Protein AF-A0AAW6ZKA9-F1 (afdb_monomer)

Sequence (122 aa):
MREEDGHDWDGEWIKLQQEMERGPREQFRTWTPAEVDDEAFDPADLPPAEPIAPASQPVLSRLFFLVTGAVAVLFILGVADVLYFSRDWWMVFGMIGLVSAAAGVYFSAPWAHRQGDDGTRV

Foldseek 3Di:
DDPPPPPPPVVVVVVVVVCCVPPDVVVDPDPDPDPPPPPPDDPLPDDQDDQPFLLLCVVLLVVL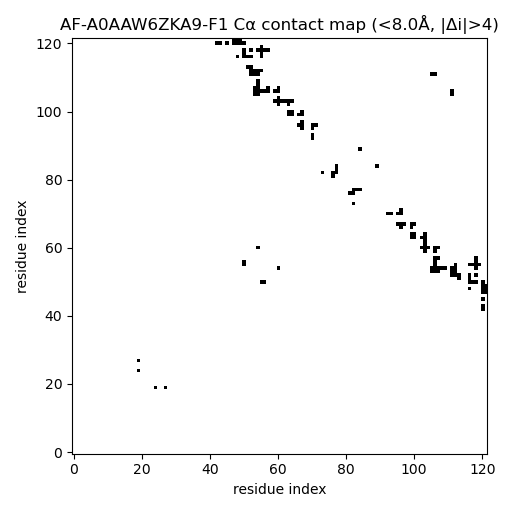VVLLVVLVVVVVCVVVVNDDDDPVVNVVSVVSNVVSVVSSCRSNPPVSDDVPRNSPRD

Solvent-accessible surface area (backbone atoms only — not comparable to full-atom values): 7352 Å² total; per-residue (Å²): 134,80,83,74,84,79,70,60,61,68,62,51,51,55,49,52,52,52,47,63,71,70,43,67,77,81,7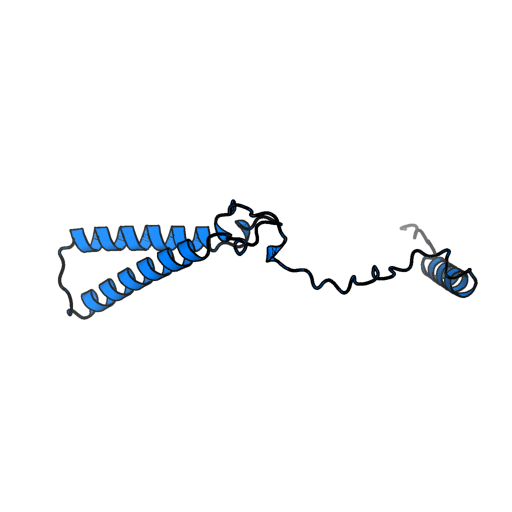9,53,87,66,87,66,76,71,82,76,65,85,70,72,85,56,80,80,77,51,79,85,48,81,66,82,30,53,37,20,37,60,69,58,21,52,49,22,47,50,52,25,50,52,41,51,51,52,51,53,36,37,75,67,70,74,45,90,75,56,71,67,56,54,50,51,46,50,52,52,25,52,54,23,46,54,48,19,50,54,21,61,29,77,85,38,55,46,99,89,50,80,46,71,58,122

Secondary structure (DSSP, 8-state):
--------HHHHHHHHHHHHHHS-TTSS---PPPP--SS---GGGSPP----SGGG-HHHHHHHHHHHHHHHHHHHHHHTTS----HHHHHHHHHHHHHHHHHHHHHT-GGG--TT--S---

Organism: NCBI:txid59561

Radius of gyration: 29.83 Å; Cα contacts (8 Å, |Δi|>4): 87; chains: 1; bounding box: 70×63×62 Å

Nearest PDB structures (foldseek):
  3oe6-assembly1_A-2  TM=6.776E-01  e=6.913E+00  Homo sapiens

Mean predicted aligned error: 17.12 Å

pLDDT: mean 74.29, std 16.0, range [37.94, 96.56]

Structure (mmCIF, N/CA/C/O backbone):
data_AF-A0AAW6ZKA9-F1
#
_entry.id   AF-A0AAW6ZKA9-F1
#
loop_
_atom_site.group_PDB
_atom_site.id
_atom_site.type_symbol
_atom_site.label_atom_id
_atom_site.label_alt_id
_atom_site.label_comp_id
_atom_site.label_asym_id
_atom_site.label_entity_id
_atom_site.label_seq_id
_atom_site.pdbx_PDB_ins_code
_atom_site.Cartn_x
_atom_site.Cartn_y
_atom_site.Cartn_z
_atom_site.occupancy
_atom_site.B_iso_or_equiv
_atom_site.auth_seq_id
_atom_site.auth_comp_id
_atom_site.auth_asym_id
_atom_site.auth_atom_id
_atom_site.pdbx_PDB_model_num
ATOM 1 N N . MET A 1 1 ? 32.892 -49.056 -22.692 1.00 37.94 1 MET A N 1
ATOM 2 C CA . MET A 1 1 ? 34.083 -48.278 -23.083 1.00 37.94 1 MET A CA 1
ATOM 3 C C . MET A 1 1 ? 33.545 -47.078 -23.830 1.00 37.94 1 MET A C 1
ATOM 5 O O . MET A 1 1 ? 32.928 -47.273 -24.865 1.00 37.94 1 MET A O 1
ATOM 9 N N . ARG A 1 2 ? 33.566 -45.903 -23.198 1.00 42.81 2 ARG A N 1
ATOM 10 C CA . ARG A 1 2 ? 33.030 -44.666 -23.772 1.00 42.81 2 ARG A CA 1
ATOM 11 C C . ARG A 1 2 ? 34.177 -44.056 -24.567 1.00 42.81 2 ARG A C 1
ATOM 13 O O . ARG A 1 2 ? 35.213 -43.794 -23.970 1.00 42.81 2 ARG A O 1
ATOM 20 N N . GLU A 1 3 ? 34.025 -43.964 -25.881 1.00 46.06 3 GLU A N 1
ATOM 21 C CA . GLU A 1 3 ? 34.961 -43.234 -26.733 1.00 46.06 3 GLU A CA 1
ATOM 22 C C . GLU A 1 3 ? 34.955 -41.779 -26.254 1.00 46.06 3 GLU A C 1
ATOM 24 O O . GLU A 1 3 ? 33.910 -41.130 -26.196 1.00 46.06 3 GLU A O 1
ATOM 29 N N . GLU A 1 4 ? 36.100 -41.335 -25.746 1.00 55.09 4 GLU A N 1
ATOM 30 C CA . GLU A 1 4 ? 36.347 -39.940 -25.424 1.00 55.09 4 GLU A CA 1
ATOM 31 C C . GLU A 1 4 ? 36.488 -39.217 -26.762 1.00 55.09 4 GLU A C 1
ATOM 33 O O . GLU A 1 4 ? 37.461 -39.433 -27.485 1.00 55.09 4 GLU A O 1
ATOM 38 N N . ASP A 1 5 ? 35.493 -38.399 -27.110 1.00 57.00 5 ASP A N 1
ATOM 39 C CA . ASP A 1 5 ? 35.608 -37.397 -28.165 1.00 57.00 5 ASP A CA 1
ATOM 40 C C . ASP A 1 5 ? 36.726 -36.429 -27.752 1.00 57.00 5 ASP A C 1
ATOM 42 O O . ASP A 1 5 ? 36.501 -35.430 -27.067 1.00 57.00 5 ASP A O 1
ATOM 46 N N . GLY A 1 6 ? 37.961 -36.795 -28.098 1.00 61.31 6 GLY A N 1
ATOM 47 C CA . GLY A 1 6 ? 39.199 -36.080 -27.804 1.00 61.31 6 GLY A CA 1
ATOM 48 C C . GLY A 1 6 ? 39.323 -34.819 -28.644 1.00 61.31 6 GLY A C 1
ATOM 49 O O . GLY A 1 6 ? 40.265 -34.672 -29.421 1.00 61.31 6 GLY A O 1
ATOM 50 N N . HIS A 1 7 ? 38.345 -33.926 -28.533 1.00 64.94 7 HIS A N 1
ATOM 51 C CA . HIS A 1 7 ? 38.466 -32.594 -29.084 1.00 64.94 7 HIS A CA 1
ATOM 52 C C . HIS A 1 7 ? 39.427 -31.815 -28.184 1.00 64.94 7 HIS A C 1
ATOM 54 O O . HIS A 1 7 ? 39.124 -31.527 -27.027 1.00 64.94 7 HIS A O 1
ATOM 60 N N . ASP A 1 8 ? 40.626 -31.560 -28.704 1.00 73.56 8 ASP A N 1
ATOM 61 C CA . ASP A 1 8 ? 41.690 -30.823 -28.023 1.00 73.56 8 ASP A CA 1
ATOM 62 C C . ASP A 1 8 ? 41.357 -29.325 -27.977 1.00 73.56 8 ASP A C 1
ATOM 64 O O . ASP A 1 8 ? 41.887 -28.506 -28.732 1.00 73.56 8 ASP A O 1
ATOM 68 N N . TRP A 1 9 ? 40.415 -28.985 -27.099 1.00 70.06 9 TRP A N 1
ATOM 69 C CA . TRP A 1 9 ? 39.980 -27.615 -26.844 1.00 70.06 9 TRP A CA 1
ATOM 70 C C . TRP A 1 9 ? 41.139 -26.717 -26.403 1.00 70.06 9 TRP A C 1
ATOM 72 O O . TRP A 1 9 ? 41.167 -25.539 -26.756 1.00 70.06 9 TRP A O 1
ATOM 82 N N . ASP A 1 10 ? 42.113 -27.270 -25.680 1.00 73.38 10 ASP A N 1
ATOM 83 C CA . ASP A 1 10 ? 43.273 -26.524 -25.191 1.00 73.38 10 ASP A CA 1
ATOM 84 C C . ASP A 1 10 ? 44.195 -26.119 -26.350 1.00 73.38 10 ASP A C 1
ATOM 86 O O . ASP A 1 10 ? 44.638 -24.968 -26.430 1.00 73.38 10 ASP A O 1
ATOM 90 N N . GLY A 1 11 ? 44.434 -27.025 -27.301 1.00 79.12 11 GLY A N 1
ATOM 91 C CA . GLY A 1 11 ? 45.198 -26.737 -28.514 1.00 79.12 11 GLY A CA 1
ATOM 92 C C . GLY A 1 11 ? 44.542 -25.682 -29.412 1.00 79.12 11 GLY A C 1
ATOM 93 O O . GLY A 1 11 ? 45.240 -24.837 -29.986 1.00 79.12 11 GLY A O 1
ATOM 94 N N . GLU A 1 12 ? 43.212 -25.687 -29.521 1.00 77.81 12 GLU A N 1
ATOM 95 C CA . GLU A 1 12 ? 42.471 -24.665 -30.273 1.00 77.81 12 GLU A CA 1
ATOM 96 C C . GLU A 1 12 ? 42.508 -23.296 -29.590 1.00 77.81 12 GLU A C 1
ATOM 98 O O . GLU A 1 12 ? 42.732 -22.284 -30.259 1.00 77.81 12 GLU A O 1
ATOM 103 N N . TRP A 1 13 ? 42.391 -23.253 -28.261 1.00 73.44 13 TRP A N 1
ATOM 104 C CA . TRP A 1 13 ? 42.512 -22.013 -27.493 1.00 73.44 13 TRP A CA 1
ATOM 105 C C . TRP A 1 13 ? 43.887 -21.361 -27.640 1.00 73.44 13 TRP A C 1
ATOM 107 O O . TRP A 1 13 ? 43.979 -20.150 -27.855 1.00 73.44 13 TRP A O 1
ATOM 117 N N . ILE A 1 14 ? 44.960 -22.154 -27.587 1.00 78.62 14 ILE A N 1
ATOM 118 C CA . ILE A 1 14 ? 46.331 -21.650 -27.752 1.00 78.62 14 ILE A CA 1
ATOM 119 C C . ILE A 1 14 ? 46.546 -21.098 -29.168 1.00 78.62 14 ILE A C 1
ATOM 121 O O . ILE A 1 14 ? 47.190 -20.058 -29.336 1.00 78.62 14 ILE A O 1
ATOM 125 N N . LYS A 1 15 ? 45.984 -21.753 -30.193 1.00 79.56 15 LYS A N 1
ATOM 126 C CA . LYS A 1 15 ? 46.032 -21.254 -31.577 1.00 79.56 15 LYS A CA 1
ATOM 127 C C . LYS A 1 15 ? 45.275 -19.942 -31.736 1.00 79.56 15 LYS A C 1
ATOM 129 O O . LYS A 1 15 ? 45.833 -19.003 -32.297 1.00 79.56 15 LYS A O 1
ATOM 134 N N . LEU A 1 16 ? 44.062 -19.852 -31.194 1.00 73.69 16 LEU A N 1
ATOM 135 C CA . LEU A 1 16 ? 43.251 -18.635 -31.239 1.00 73.69 16 LEU A CA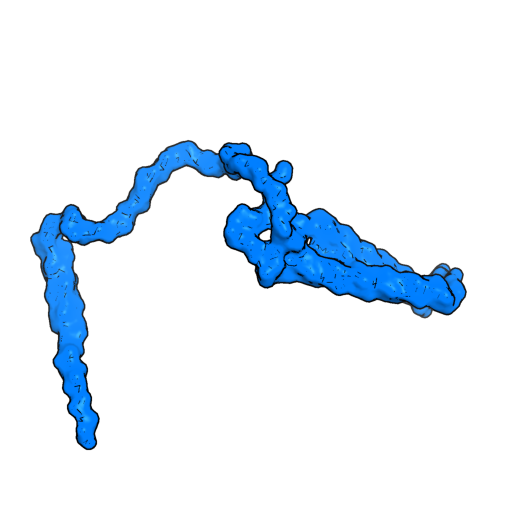 1
ATOM 136 C C . LEU A 1 16 ? 43.977 -17.459 -30.570 1.00 73.69 16 LEU A C 1
ATOM 138 O O . LEU A 1 16 ? 43.987 -16.348 -31.097 1.00 73.69 16 LEU A O 1
ATOM 142 N N . GLN A 1 17 ? 44.634 -17.701 -29.434 1.00 74.62 17 GLN A N 1
ATOM 143 C CA . GLN A 1 17 ? 45.416 -16.677 -28.747 1.00 74.62 17 GLN A CA 1
ATOM 144 C C . GLN A 1 17 ? 46.623 -16.217 -29.579 1.00 74.62 17 GLN A C 1
ATOM 146 O O . GLN A 1 17 ? 46.858 -15.015 -29.705 1.00 74.62 17 GLN A O 1
ATOM 151 N N . GLN A 1 18 ? 47.355 -17.142 -30.207 1.00 77.06 18 GLN A N 1
ATOM 152 C CA . GLN A 1 18 ? 48.454 -16.782 -31.111 1.00 77.06 18 GLN A CA 1
ATOM 153 C C . GLN A 1 18 ? 47.978 -16.015 -32.352 1.00 77.06 18 GLN A C 1
ATOM 155 O O . GLN A 1 18 ? 48.688 -15.125 -32.824 1.00 77.06 18 GLN A O 1
ATOM 160 N N . GLU A 1 19 ? 46.796 -16.331 -32.881 1.00 72.75 19 GLU A N 1
ATOM 161 C CA . GLU A 1 19 ? 46.180 -15.598 -33.992 1.00 72.75 19 GLU A CA 1
ATOM 162 C C . GLU A 1 19 ? 45.748 -14.186 -33.576 1.00 72.75 19 GLU A C 1
ATOM 164 O O . GLU A 1 19 ? 45.976 -13.239 -34.330 1.00 72.75 19 GLU A O 1
ATOM 169 N N . MET A 1 20 ? 45.233 -14.013 -32.354 1.00 63.84 20 MET A N 1
ATOM 170 C CA . MET A 1 20 ? 44.944 -12.696 -31.771 1.00 63.84 20 MET A CA 1
ATOM 171 C C . MET A 1 20 ? 46.199 -11.840 -31.568 1.00 63.84 20 MET A C 1
ATOM 173 O O . MET A 1 20 ? 46.149 -10.626 -31.759 1.00 63.84 20 MET A O 1
ATOM 177 N N . GLU A 1 21 ? 47.331 -12.450 -31.211 1.00 66.44 21 GLU A N 1
ATOM 178 C CA . GLU A 1 21 ? 48.598 -11.736 -31.000 1.00 66.44 21 GLU A CA 1
ATOM 179 C C . GLU A 1 21 ? 49.345 -11.409 -32.306 1.00 66.44 21 GLU A C 1
ATOM 181 O O . GLU A 1 21 ? 50.062 -10.407 -32.364 1.00 66.44 21 GLU A O 1
ATOM 186 N N . ARG A 1 22 ? 49.196 -12.231 -33.357 1.00 64.31 22 ARG A N 1
ATOM 187 C CA . ARG A 1 22 ? 49.862 -12.031 -34.663 1.00 64.31 22 ARG A CA 1
ATOM 188 C C . ARG A 1 22 ? 49.030 -11.274 -35.695 1.00 64.31 22 ARG A C 1
ATOM 190 O O . ARG A 1 22 ? 49.616 -10.698 -36.613 1.00 64.31 22 ARG A O 1
ATOM 197 N N . GLY A 1 23 ? 47.704 -11.317 -35.606 1.00 59.16 23 GLY A N 1
ATOM 198 C CA . GLY A 1 23 ? 46.810 -10.676 -36.568 1.00 59.16 23 GLY A CA 1
ATOM 199 C C . GLY A 1 23 ? 46.793 -9.146 -36.436 1.00 59.16 23 GLY A C 1
ATOM 200 O O . GLY A 1 23 ? 47.087 -8.608 -35.366 1.00 59.16 23 GLY A O 1
ATOM 201 N N . PRO A 1 24 ? 46.424 -8.403 -37.497 1.00 57.44 24 PRO A N 1
ATOM 202 C CA . PRO A 1 24 ? 46.075 -6.998 -37.340 1.00 57.44 24 PRO A CA 1
ATOM 203 C C . PRO A 1 24 ? 44.941 -6.909 -36.314 1.00 57.44 24 PRO A C 1
ATOM 205 O O . PRO A 1 24 ? 43.925 -7.588 -36.464 1.00 57.44 24 PRO A O 1
ATOM 208 N N . ARG A 1 25 ? 45.099 -6.062 -35.287 1.00 54.31 25 ARG A N 1
ATOM 209 C CA . ARG A 1 25 ? 44.100 -5.833 -34.219 1.00 54.31 25 ARG A CA 1
ATOM 210 C C . ARG A 1 25 ? 42.687 -5.516 -34.740 1.00 54.31 25 ARG A C 1
ATOM 212 O O . ARG A 1 25 ? 41.730 -5.621 -33.990 1.00 54.31 25 ARG A O 1
ATOM 219 N N . GLU A 1 26 ? 42.571 -5.162 -36.017 1.00 55.06 26 GLU A N 1
ATOM 220 C CA . GLU A 1 26 ? 41.339 -4.867 -36.750 1.00 55.06 26 GLU A CA 1
ATOM 221 C C . GLU A 1 26 ? 40.504 -6.107 -37.136 1.00 55.06 26 GLU A C 1
ATOM 223 O O . GLU A 1 26 ? 39.339 -5.956 -37.493 1.00 55.06 26 GLU A O 1
ATOM 228 N N . GLN A 1 27 ? 41.055 -7.330 -37.086 1.00 53.88 27 GLN A N 1
ATOM 229 C CA . GLN A 1 27 ? 40.324 -8.549 -37.487 1.00 53.88 27 GLN A CA 1
ATOM 230 C C . GLN A 1 27 ? 39.442 -9.138 -36.381 1.00 53.88 27 GLN A C 1
ATOM 232 O O . GLN A 1 27 ? 38.491 -9.866 -36.668 1.00 53.88 27 GLN A O 1
ATOM 237 N N . PHE A 1 28 ? 39.717 -8.804 -35.122 1.00 53.06 28 PHE A N 1
ATOM 238 C CA . PHE A 1 28 ? 38.872 -9.190 -34.003 1.00 53.06 28 PHE A CA 1
ATOM 239 C C . PHE A 1 28 ? 37.933 -8.035 -33.697 1.00 53.06 28 PHE A C 1
ATOM 241 O O . PHE A 1 28 ? 38.366 -6.897 -33.535 1.00 53.06 28 PHE A O 1
ATOM 248 N N . ARG A 1 29 ? 36.633 -8.326 -33.609 1.00 52.28 29 ARG A N 1
ATOM 249 C CA . ARG A 1 29 ? 35.626 -7.364 -33.158 1.00 52.28 29 ARG A CA 1
ATOM 250 C C . ARG A 1 29 ? 35.852 -7.129 -31.663 1.00 52.28 29 ARG A C 1
ATOM 252 O O . ARG A 1 29 ? 35.155 -7.700 -30.828 1.00 52.28 29 ARG A O 1
ATOM 259 N N . THR A 1 30 ? 36.876 -6.360 -31.304 1.00 59.56 30 THR A N 1
ATOM 260 C CA . THR A 1 30 ? 37.007 -5.868 -29.938 1.00 59.56 30 THR A CA 1
ATOM 261 C C . THR A 1 30 ? 35.753 -5.062 -29.667 1.00 59.56 30 THR A C 1
ATOM 263 O O . THR A 1 30 ? 35.340 -4.257 -30.503 1.00 59.56 30 THR A O 1
ATOM 266 N N . TRP A 1 31 ? 35.098 -5.321 -28.539 1.00 52.97 31 TRP A N 1
ATOM 267 C CA . TRP A 1 31 ? 34.069 -4.421 -28.049 1.00 52.97 31 TRP A CA 1
ATOM 268 C C . TRP A 1 31 ? 34.768 -3.104 -27.721 1.00 52.97 31 TRP A C 1
ATOM 270 O O . TRP A 1 31 ? 35.297 -2.915 -26.631 1.00 52.97 31 TRP A O 1
ATOM 280 N N . THR A 1 32 ? 34.882 -2.242 -28.722 1.00 59.38 32 THR A N 1
ATOM 281 C CA . THR A 1 32 ? 35.224 -0.846 -28.534 1.00 59.38 32 THR A CA 1
ATOM 282 C C . THR A 1 32 ? 33.944 -0.230 -27.991 1.00 59.38 32 THR A C 1
ATOM 284 O O . THR A 1 32 ? 32.918 -0.315 -28.679 1.00 59.38 32 THR A O 1
ATOM 287 N N . PRO A 1 33 ? 33.939 0.312 -26.761 1.00 55.31 33 PRO A N 1
ATOM 288 C CA . PRO A 1 33 ? 32.818 1.122 -26.321 1.00 55.31 33 PRO A CA 1
ATOM 289 C C . PRO A 1 33 ? 32.562 2.152 -27.419 1.00 55.31 33 PRO A C 1
ATOM 291 O O . PRO A 1 33 ? 33.521 2.724 -27.945 1.00 55.31 33 PRO A O 1
ATOM 294 N N . ALA A 1 34 ? 31.300 2.324 -27.817 1.00 59.69 34 ALA A N 1
ATOM 295 C CA . ALA A 1 34 ? 30.953 3.443 -28.680 1.00 59.69 34 ALA A CA 1
ATOM 296 C C . ALA A 1 34 ? 31.540 4.714 -28.049 1.00 59.69 34 ALA A C 1
ATOM 298 O O . ALA A 1 34 ? 31.561 4.813 -26.817 1.00 59.69 34 ALA A O 1
ATOM 299 N N . GLU A 1 35 ? 32.065 5.624 -28.874 1.00 59.81 35 GLU A N 1
ATOM 300 C CA . GLU A 1 35 ? 32.456 6.949 -28.397 1.00 59.81 35 GLU A CA 1
ATOM 301 C C . GLU A 1 35 ? 31.281 7.474 -27.574 1.00 59.81 35 GLU A C 1
ATOM 303 O O . GLU A 1 35 ? 30.148 7.515 -28.056 1.00 59.81 35 GLU A O 1
ATOM 308 N N . VAL A 1 36 ? 31.529 7.687 -26.280 1.00 57.31 36 VAL A N 1
ATOM 309 C CA . VAL A 1 36 ? 30.514 8.203 -25.374 1.00 57.31 36 VA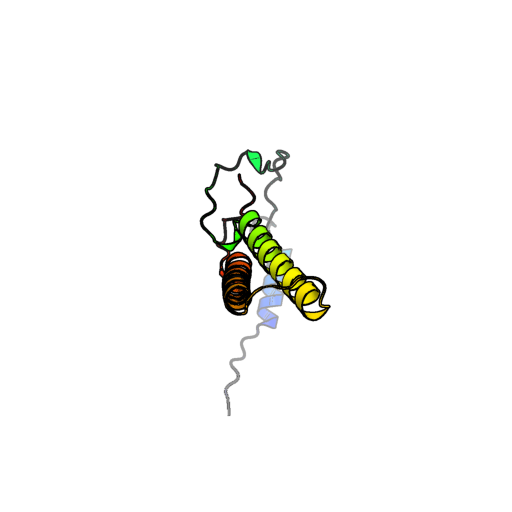L A CA 1
ATOM 310 C C . VAL A 1 36 ? 30.279 9.613 -25.872 1.00 57.31 36 VAL A C 1
ATOM 312 O O . VAL A 1 36 ? 31.143 10.466 -25.698 1.00 57.31 36 VAL A O 1
ATOM 315 N N . ASP A 1 37 ? 29.180 9.814 -26.590 1.00 58.88 37 ASP A N 1
ATOM 316 C CA . ASP A 1 37 ? 28.722 11.152 -26.910 1.00 58.88 37 ASP A CA 1
ATOM 317 C C . ASP A 1 37 ? 28.596 11.882 -25.565 1.00 58.88 37 ASP A C 1
ATOM 319 O O . ASP A 1 37 ? 27.947 11.382 -24.642 1.00 58.88 37 ASP A O 1
ATOM 323 N N . ASP A 1 38 ? 29.295 13.009 -25.410 1.00 58.81 38 ASP A N 1
ATOM 324 C CA . ASP A 1 38 ? 29.328 13.779 -24.157 1.00 58.81 38 ASP A CA 1
ATOM 325 C C . ASP A 1 38 ? 27.956 14.412 -23.837 1.00 58.81 38 ASP A C 1
ATOM 327 O O . ASP A 1 38 ? 27.783 15.051 -22.792 1.00 58.81 38 ASP A O 1
ATOM 331 N N . GLU A 1 39 ? 26.959 14.225 -24.710 1.00 62.53 39 GLU A N 1
ATOM 332 C CA . GLU A 1 39 ? 25.550 14.387 -24.374 1.00 62.53 39 GLU A CA 1
ATOM 333 C C . GLU A 1 39 ? 25.171 13.359 -23.305 1.00 62.53 39 GLU A C 1
ATOM 335 O O . GLU A 1 39 ? 24.748 12.232 -23.569 1.00 62.53 39 GLU A O 1
ATOM 340 N N . ALA A 1 40 ? 25.350 13.773 -22.049 1.00 67.25 40 ALA A N 1
ATOM 341 C CA . ALA A 1 40 ? 24.795 13.101 -20.894 1.00 67.25 40 ALA A CA 1
ATOM 342 C C . ALA A 1 40 ? 23.322 12.806 -21.182 1.00 67.25 40 ALA A C 1
ATOM 344 O O . ALA A 1 40 ? 22.519 13.730 -21.271 1.00 67.25 40 ALA A O 1
ATOM 345 N N . PHE A 1 41 ? 23.001 11.523 -21.354 1.00 65.56 41 PHE A N 1
ATOM 346 C CA . PHE A 1 41 ? 21.641 11.042 -21.553 1.00 65.56 41 PHE A CA 1
ATOM 347 C C . PHE A 1 41 ? 20.698 11.744 -20.569 1.00 65.56 41 PHE A C 1
ATOM 349 O O . PHE A 1 41 ? 20.782 11.493 -19.362 1.00 65.56 41 PHE A O 1
ATOM 356 N N . ASP A 1 42 ? 19.837 12.630 -21.076 1.00 70.31 42 ASP A N 1
ATOM 357 C CA . ASP A 1 42 ? 18.807 13.281 -20.278 1.00 70.31 42 ASP A CA 1
ATOM 358 C C . ASP A 1 42 ? 17.559 12.386 -20.296 1.00 70.31 42 ASP A C 1
ATOM 360 O O . ASP A 1 42 ? 16.940 12.189 -21.347 1.00 70.31 42 ASP A O 1
ATOM 364 N N . PRO A 1 43 ? 17.149 11.817 -19.148 1.00 63.66 43 PRO A N 1
ATOM 365 C CA . PRO A 1 43 ? 15.924 11.035 -19.065 1.00 63.66 43 PRO A CA 1
ATOM 366 C C . PRO A 1 43 ? 14.671 11.811 -19.504 1.00 63.66 43 PRO A C 1
ATOM 368 O O . PRO A 1 43 ? 13.655 11.176 -19.793 1.00 63.66 43 PRO A O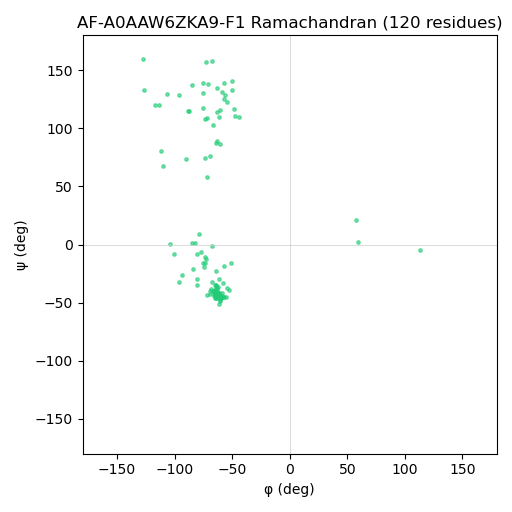 1
ATOM 371 N N . ALA A 1 44 ? 14.725 13.149 -19.545 1.00 67.81 44 ALA A N 1
ATOM 372 C CA . ALA A 1 44 ? 13.649 14.016 -20.016 1.00 67.81 44 ALA A CA 1
ATOM 373 C C . ALA A 1 44 ? 13.469 14.022 -21.546 1.00 67.81 44 ALA A C 1
ATOM 375 O O . ALA A 1 44 ? 12.384 14.365 -22.014 1.00 67.81 44 ALA A O 1
ATOM 376 N N . ASP A 1 45 ? 14.476 13.602 -22.321 1.00 71.62 45 ASP A N 1
ATOM 377 C CA . ASP A 1 45 ? 14.398 13.525 -23.791 1.00 71.62 45 ASP A CA 1
ATOM 378 C C . ASP A 1 45 ? 13.671 12.266 -24.284 1.00 71.62 45 ASP A C 1
ATOM 380 O O . ASP A 1 45 ? 13.373 12.101 -25.472 1.00 71.62 45 ASP A O 1
ATOM 384 N N . LEU A 1 46 ? 13.365 11.348 -23.367 1.00 65.56 46 LEU A N 1
ATOM 385 C CA . LEU A 1 46 ? 12.585 10.165 -23.677 1.00 65.56 46 LEU A CA 1
ATOM 386 C C . LEU A 1 46 ? 11.126 10.554 -23.942 1.00 65.56 46 LEU A C 1
ATOM 388 O O . LEU A 1 46 ? 10.550 11.347 -23.195 1.00 65.56 46 LEU A O 1
ATOM 392 N N . PRO A 1 47 ? 10.478 9.957 -24.960 1.00 65.50 47 PRO A N 1
ATOM 393 C CA . PRO A 1 47 ? 9.066 10.204 -25.195 1.00 65.50 47 PRO A CA 1
ATOM 394 C C . PRO A 1 47 ? 8.264 9.836 -23.936 1.00 65.50 47 PRO A C 1
ATOM 396 O O . PRO A 1 47 ? 8.555 8.801 -23.315 1.00 65.50 47 PRO A O 1
ATOM 399 N N . PRO A 1 48 ? 7.260 10.651 -23.558 1.00 63.12 48 PRO A N 1
ATOM 400 C CA . PRO A 1 48 ? 6.408 10.349 -22.419 1.00 63.12 48 PRO A CA 1
ATOM 401 C C . PRO A 1 48 ? 5.756 8.986 -22.648 1.00 63.12 48 PRO A C 1
ATOM 403 O O . PRO A 1 48 ? 5.149 8.736 -23.692 1.00 63.12 48 PRO A O 1
ATOM 406 N N . ALA A 1 49 ? 5.929 8.087 -21.685 1.00 62.06 49 ALA A N 1
ATOM 407 C CA . ALA A 1 49 ? 5.361 6.752 -21.717 1.00 62.06 49 ALA A CA 1
ATOM 408 C C . ALA A 1 49 ? 4.337 6.664 -20.592 1.00 62.06 49 ALA A C 1
ATOM 410 O O . ALA A 1 49 ? 4.680 6.853 -19.428 1.00 62.06 49 ALA A O 1
ATOM 411 N N . GLU A 1 50 ? 3.077 6.398 -20.932 1.00 59.47 50 GLU A N 1
ATOM 412 C CA . GLU A 1 50 ? 2.079 6.127 -19.903 1.00 59.47 50 GLU A CA 1
ATOM 413 C C . GLU A 1 50 ? 2.477 4.851 -19.145 1.00 59.47 50 GLU A C 1
ATOM 415 O O . GLU A 1 50 ? 2.845 3.869 -19.790 1.00 59.47 50 GLU A O 1
ATOM 420 N N . PRO A 1 51 ? 2.414 4.835 -17.804 1.00 58.97 51 PRO A N 1
ATOM 421 C CA . PRO A 1 51 ? 2.712 3.646 -17.012 1.00 58.97 51 PRO A CA 1
ATOM 422 C C . PRO A 1 51 ? 1.702 2.531 -17.323 1.00 58.97 51 PRO A C 1
ATOM 424 O O . PRO A 1 51 ? 0.511 2.654 -17.022 1.00 58.97 51 PRO A O 1
ATOM 427 N N . ILE A 1 52 ? 2.165 1.435 -17.929 1.00 63.41 52 ILE A N 1
ATOM 428 C CA . ILE A 1 52 ? 1.339 0.293 -18.370 1.00 63.41 52 ILE A CA 1
ATOM 429 C C . ILE A 1 52 ? 1.346 -0.815 -17.306 1.00 63.41 52 ILE A C 1
ATOM 431 O O . ILE A 1 52 ? 0.378 -1.561 -17.145 1.00 63.41 52 ILE A O 1
ATOM 435 N N . ALA A 1 53 ? 2.455 -0.953 -16.587 1.00 62.78 53 ALA A N 1
ATOM 436 C CA . ALA A 1 53 ? 2.704 -1.976 -15.590 1.00 62.78 53 ALA A CA 1
ATOM 437 C C . ALA A 1 53 ? 2.128 -1.570 -14.223 1.00 62.78 53 ALA A C 1
ATOM 439 O O . ALA A 1 53 ? 2.375 -0.457 -13.766 1.00 62.78 53 ALA A O 1
ATOM 440 N N . PRO A 1 54 ? 1.469 -2.467 -13.473 1.00 61.97 54 PRO A N 1
ATOM 441 C CA . PRO A 1 54 ? 1.030 -2.171 -12.105 1.00 61.97 54 PRO A CA 1
ATOM 442 C C . PRO A 1 54 ? 2.175 -1.652 -11.215 1.00 61.97 54 PRO A C 1
ATOM 444 O O . PRO A 1 54 ? 2.010 -0.699 -10.460 1.00 61.97 54 PRO A O 1
ATOM 447 N N . ALA A 1 55 ? 3.372 -2.222 -11.363 1.00 61.38 55 ALA A N 1
ATOM 448 C CA . ALA A 1 55 ? 4.549 -1.831 -10.591 1.00 61.38 55 ALA A CA 1
ATOM 449 C C . ALA A 1 55 ? 5.157 -0.469 -10.988 1.00 61.38 55 ALA A C 1
ATOM 451 O O . ALA A 1 55 ? 5.958 0.086 -10.238 1.00 61.38 55 ALA A O 1
ATOM 452 N N . SER A 1 56 ? 4.747 0.100 -12.127 1.00 61.81 56 SER A N 1
ATOM 453 C CA . SER A 1 56 ? 5.145 1.443 -12.578 1.00 61.81 56 SER A CA 1
ATOM 454 C C . SER A 1 56 ? 4.316 2.566 -11.930 1.00 61.81 56 SER A C 1
ATOM 456 O O . SER A 1 56 ? 4.553 3.742 -12.185 1.00 61.81 56 SER A O 1
ATOM 458 N N . GLN A 1 57 ? 3.370 2.223 -11.042 1.00 71.06 57 GLN A N 1
ATOM 459 C CA . GLN A 1 57 ? 2.534 3.172 -10.300 1.00 71.06 57 GLN A CA 1
ATOM 460 C C . GLN A 1 57 ? 2.901 3.189 -8.801 1.00 71.06 57 GLN A C 1
ATOM 462 O O . GLN A 1 57 ? 2.094 2.802 -7.946 1.00 71.06 57 GLN A O 1
ATOM 467 N N . PRO A 1 58 ? 4.106 3.669 -8.424 1.00 70.38 58 PRO A N 1
ATOM 468 C CA . PRO A 1 58 ? 4.590 3.625 -7.041 1.00 70.38 58 PRO A CA 1
ATOM 469 C C . PRO A 1 58 ? 3.739 4.466 -6.081 1.00 70.38 58 PRO A C 1
ATOM 471 O O . PRO A 1 58 ? 3.730 4.226 -4.875 1.00 70.38 58 PRO A O 1
ATOM 474 N N . VAL A 1 59 ? 3.005 5.457 -6.593 1.00 79.81 59 VAL A N 1
ATOM 475 C CA . VAL A 1 59 ? 2.070 6.260 -5.796 1.00 79.81 59 VAL A CA 1
ATOM 476 C C . VAL A 1 59 ? 0.898 5.407 -5.304 1.00 79.81 59 VAL A C 1
ATOM 478 O O . VAL A 1 59 ? 0.501 5.525 -4.145 1.00 79.81 59 VAL A O 1
ATOM 481 N N . LEU A 1 60 ? 0.377 4.511 -6.147 1.00 80.00 60 LEU A N 1
ATOM 482 C CA . LEU A 1 60 ? -0.750 3.651 -5.792 1.00 80.00 60 LEU A CA 1
ATOM 483 C C . LEU A 1 60 ? -0.340 2.572 -4.795 1.00 80.00 60 LEU A C 1
ATOM 485 O O . LEU A 1 60 ? -1.033 2.392 -3.795 1.00 80.00 60 LEU A O 1
ATOM 489 N N . SER A 1 61 ? 0.810 1.921 -4.987 1.00 8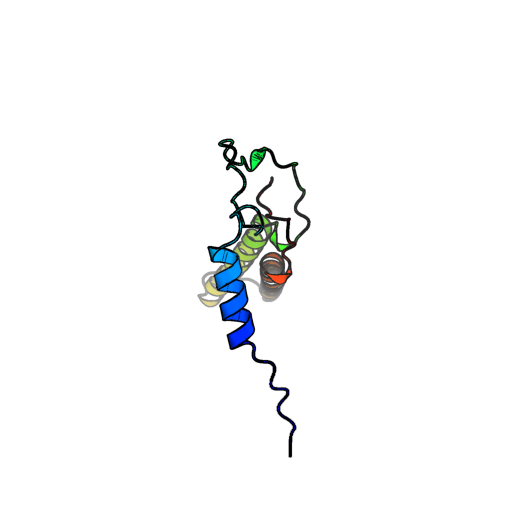1.62 61 SER A N 1
ATOM 490 C CA . SER A 1 61 ? 1.314 0.948 -4.007 1.00 81.62 61 SER A CA 1
ATOM 491 C C . SER A 1 61 ? 1.519 1.593 -2.632 1.00 81.62 61 SER A C 1
ATOM 493 O O . SER A 1 61 ? 1.036 1.067 -1.627 1.00 81.62 61 SER A O 1
ATOM 495 N N . ARG A 1 62 ? 2.129 2.786 -2.575 1.00 84.38 62 ARG A N 1
ATOM 496 C CA . ARG A 1 62 ? 2.274 3.568 -1.333 1.00 84.38 62 ARG A CA 1
ATOM 497 C C . ARG A 1 62 ? 0.928 3.880 -0.691 1.00 84.38 62 ARG A C 1
ATOM 499 O O . ARG A 1 62 ? 0.789 3.706 0.517 1.00 84.38 62 ARG A O 1
ATOM 506 N N . LEU A 1 63 ? -0.061 4.305 -1.476 1.00 88.88 63 LEU A N 1
ATOM 507 C CA . LEU A 1 63 ? -1.403 4.590 -0.972 1.00 88.88 63 LEU A CA 1
ATOM 508 C C . LEU A 1 63 ? -2.039 3.344 -0.341 1.00 88.88 63 LEU A C 1
ATOM 510 O O . LEU A 1 63 ? -2.529 3.418 0.783 1.00 88.88 63 LEU A O 1
ATOM 514 N N . PHE A 1 64 ? -1.958 2.184 -0.995 1.00 90.69 64 PHE A N 1
ATOM 515 C CA . PHE A 1 64 ? -2.477 0.928 -0.446 1.00 90.69 64 PHE A CA 1
ATOM 516 C C . PHE A 1 64 ? -1.768 0.496 0.847 1.00 90.69 64 PHE A C 1
ATOM 518 O O . PHE A 1 64 ? -2.432 0.058 1.792 1.00 90.69 64 PHE A O 1
ATOM 525 N N . PHE A 1 65 ? -0.447 0.675 0.946 1.00 89.06 65 PHE A N 1
ATOM 526 C CA . PHE A 1 65 ? 0.283 0.420 2.194 1.00 89.06 65 PHE A CA 1
ATOM 527 C C . PHE A 1 65 ? -0.119 1.384 3.314 1.00 89.06 65 PHE A C 1
ATOM 529 O O . PHE A 1 65 ? -0.307 0.944 4.447 1.00 89.06 65 PHE A O 1
ATOM 536 N N . LEU A 1 66 ? -0.308 2.671 3.012 1.00 93.81 66 LEU A N 1
ATOM 537 C CA . LEU A 1 66 ? -0.765 3.661 3.991 1.00 93.81 66 LEU A CA 1
ATOM 538 C C . LEU A 1 66 ? -2.169 3.342 4.509 1.00 93.81 66 LEU A C 1
ATOM 540 O O . LEU A 1 66 ? -2.392 3.383 5.716 1.00 93.81 66 LEU A O 1
ATOM 544 N N . VAL A 1 67 ? -3.097 2.973 3.623 1.00 93.81 67 VAL A N 1
ATOM 545 C CA . VAL A 1 67 ? -4.458 2.565 4.008 1.00 93.81 67 VAL A CA 1
ATOM 546 C C . VAL A 1 67 ? -4.411 1.317 4.890 1.00 93.81 67 VAL A C 1
ATOM 548 O O . VAL A 1 67 ? -5.039 1.286 5.947 1.00 93.81 67 VAL A O 1
ATOM 551 N N . THR A 1 68 ? -3.615 0.316 4.511 1.00 94.69 68 THR A N 1
ATOM 552 C CA . THR A 1 68 ? -3.429 -0.908 5.308 1.00 94.69 68 THR A CA 1
ATOM 553 C C . THR A 1 68 ? -2.855 -0.588 6.691 1.00 94.69 68 THR A C 1
ATOM 555 O O . THR A 1 68 ? -3.359 -1.078 7.701 1.00 94.69 68 THR A O 1
ATOM 558 N N . GLY A 1 69 ? -1.841 0.280 6.758 1.00 93.19 69 GLY A N 1
ATOM 559 C CA . GLY A 1 69 ? -1.247 0.739 8.013 1.00 93.19 69 GLY A CA 1
ATOM 560 C C . GLY A 1 69 ? -2.236 1.509 8.888 1.00 93.19 69 GLY A C 1
ATOM 561 O O . GLY A 1 69 ? -2.321 1.250 10.086 1.00 93.19 69 GLY A O 1
ATOM 562 N N . ALA A 1 70 ? -3.040 2.397 8.303 1.00 95.50 70 ALA A N 1
ATOM 563 C CA . ALA A 1 70 ? -4.077 3.132 9.023 1.00 95.50 70 ALA A CA 1
ATOM 564 C C . ALA A 1 70 ? -5.127 2.188 9.627 1.00 95.50 70 ALA A C 1
ATOM 566 O O . ALA A 1 70 ? -5.481 2.330 10.797 1.00 95.50 70 ALA A O 1
ATOM 567 N N . VAL A 1 71 ? -5.573 1.178 8.873 1.00 95.94 71 VAL A N 1
ATOM 568 C CA . VAL A 1 71 ? -6.482 0.140 9.385 1.00 95.94 71 VAL A CA 1
ATOM 569 C C . VAL A 1 71 ? -5.830 -0.647 10.525 1.00 95.94 71 VAL A C 1
ATOM 571 O O . VAL A 1 71 ? -6.473 -0.877 11.547 1.00 95.94 71 VAL A O 1
ATOM 574 N N . ALA A 1 72 ? -4.552 -1.014 10.405 1.00 95.31 72 ALA A N 1
ATOM 575 C CA . ALA A 1 72 ? -3.836 -1.705 11.477 1.00 95.31 72 ALA A CA 1
ATOM 576 C C . ALA A 1 72 ? -3.759 -0.858 12.761 1.00 95.31 72 ALA A C 1
ATOM 578 O O . ALA A 1 72 ? -4.013 -1.371 13.850 1.00 95.31 72 ALA A O 1
ATOM 579 N N . VAL A 1 73 ? -3.485 0.446 12.642 1.00 96.25 73 VAL A N 1
ATOM 580 C CA . VAL A 1 73 ? -3.497 1.380 13.781 1.00 96.25 73 VAL A CA 1
ATOM 581 C C . VAL A 1 73 ? -4.883 1.454 14.417 1.00 96.25 73 VAL A C 1
ATOM 583 O O . VAL A 1 73 ? -4.984 1.390 15.640 1.00 96.25 73 VAL A O 1
ATOM 586 N N . LEU A 1 74 ? -5.952 1.525 13.617 1.00 95.25 74 LEU A N 1
ATOM 587 C CA . LEU A 1 74 ? -7.321 1.495 14.140 1.00 95.25 74 LEU A CA 1
ATOM 588 C C . LEU A 1 74 ? -7.574 0.229 14.965 1.00 95.25 74 LEU A C 1
ATOM 590 O O . LEU A 1 74 ? -8.089 0.333 16.074 1.00 95.25 74 LEU A O 1
ATOM 594 N N . PHE A 1 75 ? -7.159 -0.945 14.478 1.00 93.31 75 PHE A N 1
ATOM 595 C CA . PHE A 1 75 ? -7.285 -2.198 15.230 1.00 93.31 75 PHE A CA 1
ATOM 596 C C . PHE A 1 75 ? -6.494 -2.184 16.542 1.00 93.31 75 PHE A C 1
ATOM 598 O O . PHE A 1 75 ? -7.024 -2.617 17.562 1.00 93.31 75 PHE A O 1
ATOM 605 N N . ILE A 1 76 ? -5.269 -1.650 16.554 1.00 95.44 76 ILE A N 1
ATOM 606 C CA . ILE A 1 76 ? -4.468 -1.521 17.784 1.00 95.44 76 ILE A CA 1
ATOM 607 C C . ILE A 1 76 ? -5.178 -0.618 18.798 1.00 95.44 76 ILE A C 1
ATOM 609 O O . ILE A 1 76 ? -5.284 -0.978 19.968 1.00 95.44 76 ILE A O 1
ATOM 613 N N . LEU A 1 77 ? -5.701 0.527 18.355 1.00 95.69 77 LEU A N 1
ATOM 61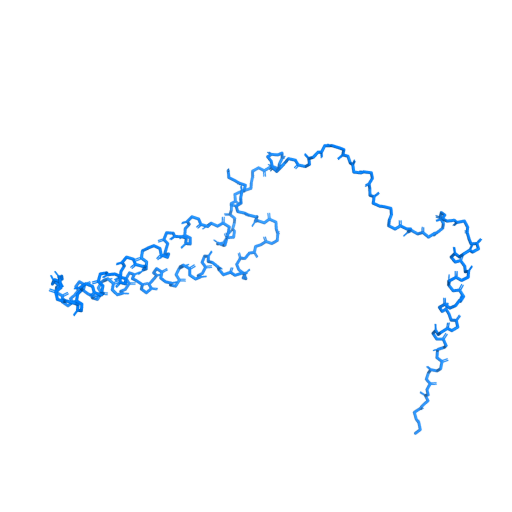4 C CA . LEU A 1 77 ? -6.446 1.449 19.216 1.00 95.69 77 LEU A CA 1
ATOM 615 C C . LEU A 1 77 ? -7.753 0.833 19.731 1.00 95.69 77 LEU A C 1
ATOM 617 O O . LEU A 1 77 ? -8.137 1.095 20.868 1.00 95.69 77 LEU A O 1
ATOM 621 N N . GLY A 1 78 ? -8.414 0.003 18.923 1.00 92.69 78 GLY A N 1
ATOM 622 C CA . GLY A 1 78 ? -9.586 -0.763 19.344 1.00 92.69 78 GLY A CA 1
ATOM 623 C C . GLY A 1 78 ? -9.257 -1.810 20.406 1.00 92.69 78 GLY A C 1
ATOM 624 O O . GLY A 1 78 ? -9.959 -1.908 21.403 1.00 92.69 78 GLY A O 1
ATOM 625 N N . VAL A 1 79 ? -8.161 -2.556 20.234 1.00 92.00 79 VAL A N 1
ATOM 626 C CA . VAL A 1 79 ? -7.691 -3.556 21.214 1.00 92.00 79 VAL A CA 1
ATOM 627 C C . VAL A 1 79 ? -7.215 -2.902 22.513 1.00 92.00 79 VAL A C 1
ATOM 629 O O . VAL A 1 79 ? -7.372 -3.481 23.582 1.00 92.00 79 VAL A O 1
ATOM 632 N N . ALA A 1 80 ? -6.652 -1.697 22.434 1.00 95.00 80 ALA A N 1
ATOM 633 C CA . ALA A 1 80 ? -6.248 -0.906 23.593 1.00 95.00 80 ALA A CA 1
ATOM 634 C C . ALA A 1 80 ? -7.420 -0.176 24.282 1.00 95.00 80 ALA A C 1
ATOM 636 O O . ALA A 1 80 ? -7.172 0.681 25.129 1.00 95.00 80 ALA A O 1
ATOM 637 N N . ASP A 1 81 ? -8.670 -0.467 23.900 1.00 89.50 81 ASP A N 1
ATOM 638 C CA . ASP A 1 81 ? -9.891 0.164 24.422 1.00 89.50 81 ASP A CA 1
ATOM 639 C C . ASP A 1 81 ? -9.939 1.699 24.261 1.00 89.50 81 ASP A C 1
ATOM 641 O O . ASP A 1 81 ? -10.707 2.389 24.932 1.00 89.50 81 ASP A O 1
ATOM 645 N N . VAL A 1 82 ? -9.149 2.261 23.339 1.00 95.31 82 VAL A N 1
ATOM 646 C CA . VAL A 1 82 ? -9.129 3.706 23.044 1.00 95.31 82 VAL A CA 1
ATOM 647 C C . VAL A 1 82 ? -10.291 4.094 22.129 1.00 95.31 82 VAL A C 1
ATOM 649 O O . VAL A 1 82 ? -10.837 5.191 22.244 1.00 95.31 82 VAL A O 1
ATOM 652 N N . LEU A 1 83 ? -10.674 3.203 21.208 1.00 92.06 83 LEU A N 1
ATOM 653 C CA . LEU A 1 83 ? -11.747 3.419 20.238 1.00 92.06 83 LEU A CA 1
ATOM 654 C C . LEU A 1 83 ? -12.771 2.288 20.300 1.00 92.06 83 LEU A C 1
ATOM 656 O O . LEU A 1 83 ? -12.416 1.115 20.227 1.00 92.06 83 LEU A O 1
ATOM 660 N N . TYR A 1 84 ? -14.052 2.649 20.339 1.00 90.56 84 TYR A N 1
ATOM 661 C CA . TYR A 1 84 ? -15.155 1.694 20.341 1.00 90.56 84 TYR A CA 1
ATOM 662 C C . TYR A 1 84 ? -16.026 1.861 19.097 1.00 90.56 84 TYR A C 1
ATOM 664 O O . TYR A 1 84 ? -16.631 2.908 18.874 1.00 90.56 84 TYR A O 1
ATOM 672 N N . PHE A 1 85 ? -16.120 0.790 18.312 1.00 90.81 85 PHE A N 1
ATOM 673 C CA . PHE A 1 85 ? -16.997 0.678 17.149 1.00 90.81 85 PHE A CA 1
ATOM 674 C C . PHE A 1 85 ? -17.848 -0.588 17.245 1.00 90.81 85 PHE A C 1
ATOM 676 O O . PHE A 1 85 ? -17.499 -1.534 17.955 1.00 90.81 85 PHE A O 1
ATOM 683 N N . SER A 1 86 ? -18.964 -0.626 16.511 1.00 95.12 86 SER A N 1
ATOM 684 C CA . SER A 1 86 ? -19.761 -1.849 16.401 1.00 95.12 86 SER A CA 1
ATOM 685 C C . SER A 1 86 ? -18.997 -2.935 15.637 1.00 95.12 86 SER A C 1
ATOM 687 O O . SER A 1 86 ? -18.093 -2.659 14.844 1.00 95.12 86 SER A O 1
ATOM 689 N N . ARG A 1 87 ? -19.392 -4.195 15.848 1.00 91.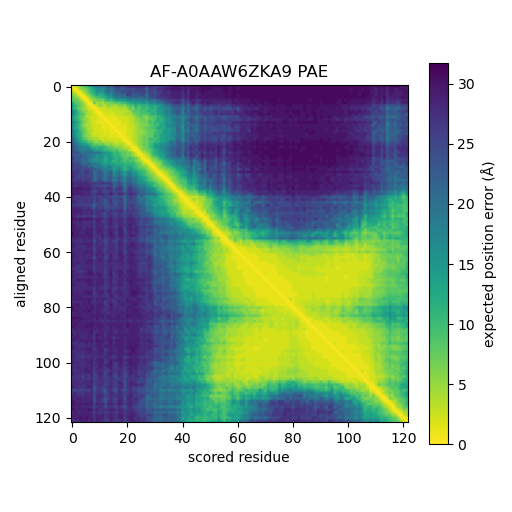88 87 ARG A N 1
ATOM 690 C CA . ARG A 1 87 ? -18.802 -5.350 15.156 1.00 91.88 87 ARG A CA 1
ATOM 691 C C . ARG A 1 87 ? -18.838 -5.200 13.631 1.00 91.88 87 ARG A C 1
ATOM 693 O O . ARG A 1 87 ? -17.879 -5.583 12.969 1.00 91.88 87 ARG A O 1
ATOM 700 N N . ASP A 1 88 ? -19.909 -4.630 13.088 1.00 96.56 88 ASP A N 1
ATOM 701 C CA . ASP A 1 88 ? -20.067 -4.454 11.641 1.00 96.56 88 ASP A CA 1
ATOM 702 C C . ASP A 1 88 ? -19.018 -3.499 11.068 1.00 96.56 88 ASP A C 1
ATOM 704 O O . ASP A 1 88 ? -18.415 -3.792 10.038 1.00 96.56 88 ASP A O 1
ATOM 708 N N . TRP A 1 89 ? -18.711 -2.410 11.777 1.00 94.38 89 TRP A N 1
ATOM 709 C CA . TRP A 1 89 ? -17.649 -1.486 11.378 1.00 94.38 89 TRP A CA 1
ATOM 710 C C . TRP A 1 89 ? -16.268 -2.138 11.414 1.00 94.38 89 TRP A C 1
ATOM 712 O O . TRP A 1 89 ? -15.484 -1.950 10.485 1.00 94.38 89 TRP A O 1
ATOM 722 N N . TRP A 1 90 ? -15.987 -2.975 12.415 1.00 94.25 90 TRP A N 1
ATOM 723 C CA . TRP A 1 90 ? -14.746 -3.753 12.444 1.00 94.25 90 TRP A CA 1
ATOM 724 C C . TRP A 1 90 ? -14.629 -4.720 11.265 1.00 94.25 90 TRP A C 1
ATOM 726 O O . TRP A 1 90 ? -13.540 -4.877 10.711 1.00 94.25 90 TRP A O 1
ATOM 736 N N . MET A 1 91 ? -15.739 -5.325 10.832 1.00 95.12 91 MET A N 1
ATOM 737 C CA . MET A 1 91 ? -15.759 -6.154 9.624 1.00 95.12 91 MET A CA 1
ATOM 738 C C . MET A 1 91 ? -15.487 -5.322 8.365 1.00 95.12 91 MET A C 1
ATOM 740 O O . MET A 1 91 ? -14.686 -5.739 7.528 1.00 95.12 91 MET A O 1
ATOM 744 N N . VAL A 1 92 ? -16.076 -4.127 8.249 1.00 95.75 92 VAL A N 1
ATOM 745 C CA . VAL A 1 92 ? -15.815 -3.204 7.130 1.00 95.75 92 VAL A CA 1
ATOM 746 C C . VAL A 1 92 ? -14.341 -2.792 7.086 1.00 95.75 92 VAL A C 1
ATOM 748 O O . VAL A 1 92 ? -13.709 -2.914 6.037 1.00 95.75 92 VAL A O 1
ATOM 751 N N . PHE A 1 93 ? -13.757 -2.371 8.212 1.00 94.38 93 PHE A N 1
ATOM 752 C CA . PHE A 1 93 ? -12.336 -2.017 8.274 1.00 94.38 93 PHE A CA 1
ATOM 753 C C . PHE A 1 93 ? -11.436 -3.206 7.940 1.00 94.38 93 PHE A C 1
ATOM 755 O O . PHE A 1 93 ? -10.485 -3.049 7.177 1.00 94.38 93 PHE A O 1
ATOM 762 N N . GLY A 1 94 ? -11.762 -4.402 8.438 1.00 92.94 94 GLY A N 1
ATOM 763 C CA . GLY A 1 94 ? -11.040 -5.630 8.105 1.00 92.94 94 GLY A CA 1
ATOM 764 C C . GLY A 1 94 ? -11.046 -5.928 6.604 1.00 92.94 94 GLY A C 1
ATOM 765 O O . GLY A 1 94 ? -9.996 -6.221 6.036 1.00 92.94 94 GLY A O 1
ATOM 766 N N . MET A 1 95 ? -12.195 -5.778 5.938 1.00 96.50 95 MET A N 1
ATOM 767 C CA . MET A 1 95 ? -12.305 -5.954 4.485 1.00 96.50 95 MET A CA 1
ATOM 768 C C . MET A 1 95 ? -11.485 -4.917 3.714 1.00 96.50 95 MET A C 1
ATOM 770 O O . MET A 1 95 ? -10.771 -5.277 2.779 1.00 96.50 95 MET A O 1
ATOM 774 N N . ILE A 1 96 ? -11.534 -3.646 4.124 1.00 94.94 96 ILE A N 1
ATOM 775 C CA . ILE A 1 96 ? -10.725 -2.578 3.516 1.00 94.94 96 ILE A CA 1
ATOM 776 C C . ILE A 1 96 ? -9.234 -2.886 3.675 1.00 94.94 96 ILE A C 1
ATOM 778 O O . ILE A 1 96 ? -8.487 -2.786 2.702 1.00 94.94 96 ILE A O 1
ATOM 782 N N . GLY A 1 97 ? -8.804 -3.295 4.870 1.00 93.25 97 GLY A N 1
ATOM 783 C CA . GLY A 1 97 ? -7.417 -3.666 5.143 1.00 93.25 97 GLY A CA 1
ATOM 784 C C . GLY A 1 97 ? -6.955 -4.852 4.299 1.00 93.25 97 GLY A C 1
ATOM 785 O O . GLY A 1 97 ? -5.886 -4.789 3.701 1.00 93.25 97 GLY A O 1
ATOM 786 N N . LEU A 1 98 ? -7.779 -5.898 4.179 1.00 93.50 98 LEU A N 1
ATOM 787 C CA . LEU A 1 98 ? -7.478 -7.080 3.367 1.00 93.50 98 LEU A CA 1
ATOM 788 C C . LEU A 1 98 ? -7.300 -6.722 1.884 1.00 93.50 98 LEU A C 1
ATOM 790 O O . LEU A 1 98 ? -6.297 -7.091 1.273 1.00 93.50 98 LEU A O 1
ATOM 794 N N . VAL A 1 99 ? -8.262 -5.995 1.310 1.00 95.19 99 VAL A N 1
ATOM 795 C CA . VAL A 1 99 ? -8.221 -5.589 -0.104 1.00 95.19 99 VAL A CA 1
ATOM 796 C C . VAL A 1 99 ? -7.035 -4.664 -0.356 1.00 95.19 99 VAL A C 1
ATOM 798 O O . VAL A 1 99 ? -6.328 -4.836 -1.346 1.00 95.19 99 VAL A O 1
ATOM 801 N N . SER A 1 100 ? -6.777 -3.729 0.559 1.00 92.12 100 SER A N 1
ATOM 802 C CA . SER A 1 100 ? -5.650 -2.802 0.447 1.00 92.12 100 SER A CA 1
ATOM 803 C C . SER A 1 100 ? -4.311 -3.528 0.531 1.00 92.12 100 SER A C 1
ATOM 805 O O . SER A 1 100 ? -3.422 -3.232 -0.259 1.00 92.12 100 SER A O 1
ATOM 807 N N . ALA A 1 101 ? -4.171 -4.525 1.406 1.00 90.88 101 ALA A N 1
ATOM 808 C CA . ALA A 1 101 ? -2.953 -5.323 1.495 1.00 90.88 101 ALA A CA 1
ATOM 809 C C . ALA A 1 101 ? -2.710 -6.121 0.205 1.00 90.88 101 ALA A C 1
ATOM 811 O O . ALA A 1 101 ? -1.609 -6.095 -0.343 1.00 90.88 101 ALA A O 1
ATOM 812 N N . ALA A 1 102 ? -3.747 -6.784 -0.319 1.00 90.56 102 ALA A N 1
ATOM 813 C CA . ALA A 1 102 ? -3.656 -7.546 -1.564 1.00 90.56 102 ALA A CA 1
ATOM 814 C C . ALA A 1 102 ? -3.305 -6.649 -2.762 1.00 90.56 102 ALA A C 1
ATOM 816 O O . ALA A 1 102 ? -2.416 -6.982 -3.546 1.00 90.56 102 ALA A O 1
ATOM 817 N N . ALA A 1 103 ? -3.958 -5.489 -2.873 1.00 87.56 103 ALA A N 1
ATOM 818 C CA . ALA A 1 103 ? -3.663 -4.504 -3.905 1.00 87.56 103 ALA A CA 1
ATOM 819 C C . ALA A 1 103 ? -2.241 -3.946 -3.756 1.00 87.56 103 ALA A C 1
ATOM 821 O O . ALA A 1 103 ? -1.495 -3.922 -4.729 1.00 87.56 103 ALA A O 1
ATOM 822 N N . GLY A 1 104 ? -1.825 -3.571 -2.544 1.00 85.44 104 GLY A N 1
ATOM 823 C CA . GLY A 1 104 ? -0.477 -3.071 -2.270 1.00 85.44 104 GLY A CA 1
ATOM 824 C C . GLY A 1 104 ? 0.605 -4.045 -2.729 1.00 85.44 104 GLY A C 1
ATOM 825 O O . GLY A 1 104 ? 1.524 -3.634 -3.431 1.00 85.44 104 GLY A O 1
ATOM 826 N N . VAL A 1 105 ? 0.438 -5.339 -2.428 1.00 85.06 105 VAL A N 1
ATOM 827 C CA . VAL A 1 105 ? 1.346 -6.403 -2.886 1.00 85.06 105 VAL A CA 1
ATOM 828 C C . VAL A 1 105 ? 1.325 -6.552 -4.407 1.00 85.06 105 VAL A C 1
ATOM 830 O O . VAL A 1 105 ? 2.385 -6.677 -5.015 1.00 85.06 105 VAL A O 1
ATOM 833 N N . TYR A 1 106 ? 0.148 -6.521 -5.036 1.00 83.94 106 TYR A N 1
ATOM 834 C CA . TYR A 1 106 ? 0.012 -6.615 -6.493 1.00 83.94 106 TYR A CA 1
ATOM 835 C C . TYR A 1 106 ? 0.734 -5.467 -7.213 1.00 83.94 106 TYR A C 1
ATOM 837 O O . TYR A 1 106 ? 1.530 -5.703 -8.120 1.00 83.94 106 TYR A O 1
ATOM 845 N N . PHE A 1 107 ? 0.518 -4.230 -6.762 1.00 80.69 107 PHE A N 1
ATOM 846 C CA . PHE A 1 107 ? 1.169 -3.038 -7.310 1.00 80.69 107 PHE A CA 1
ATOM 847 C C . PHE A 1 107 ? 2.648 -2.914 -6.911 1.00 80.69 107 PHE A C 1
ATOM 849 O O . PHE A 1 107 ? 3.350 -2.080 -7.467 1.00 80.69 107 PHE A O 1
ATOM 856 N N . SER A 1 108 ? 3.153 -3.714 -5.968 1.00 76.69 108 SER A N 1
ATOM 857 C CA . SER A 1 108 ? 4.580 -3.755 -5.617 1.00 76.69 108 SER A CA 1
ATOM 858 C C . SER A 1 108 ? 5.313 -4.978 -6.169 1.00 76.69 108 SER A C 1
ATOM 860 O O . SER A 1 108 ? 6.487 -5.178 -5.860 1.00 76.69 108 SER A O 1
ATOM 862 N N . ALA A 1 109 ? 4.630 -5.857 -6.905 1.00 76.38 109 ALA A N 1
ATOM 863 C CA . ALA A 1 109 ? 5.188 -7.150 -7.256 1.00 76.38 109 ALA A CA 1
ATOM 864 C C . ALA A 1 109 ? 6.252 -7.040 -8.371 1.00 76.38 109 ALA A C 1
ATOM 866 O O . ALA A 1 109 ? 5.955 -6.497 -9.436 1.00 76.38 109 ALA A O 1
ATOM 867 N N . PRO A 1 110 ? 7.450 -7.639 -8.205 1.00 65.31 110 PRO A N 1
ATOM 868 C CA . PRO A 1 110 ? 8.521 -7.564 -9.207 1.00 65.31 110 PRO A CA 1
ATOM 869 C C . PRO A 1 110 ? 8.149 -8.181 -10.560 1.00 65.31 110 PRO A C 1
ATOM 871 O O . PRO A 1 110 ? 8.633 -7.748 -11.598 1.00 65.31 110 PRO A O 1
ATOM 874 N N . TRP A 1 111 ? 7.271 -9.190 -10.559 1.00 66.38 111 TRP A N 1
ATOM 875 C CA . TRP A 1 111 ? 6.802 -9.854 -11.779 1.00 66.38 111 TRP A CA 1
ATOM 876 C C . TRP A 1 111 ? 5.826 -8.997 -12.593 1.00 66.38 111 TRP A C 1
ATOM 878 O O . TRP A 1 111 ? 5.588 -9.290 -13.761 1.00 66.38 111 TRP A O 1
ATOM 888 N N . ALA A 1 112 ? 5.267 -7.946 -11.989 1.00 63.97 112 ALA A N 1
ATOM 889 C CA . ALA A 1 112 ? 4.403 -6.996 -12.670 1.00 63.97 112 ALA A CA 1
ATOM 890 C C . ALA A 1 112 ? 5.201 -5.889 -13.385 1.00 63.97 112 ALA A C 1
ATOM 892 O O . ALA A 1 112 ? 4.581 -5.016 -13.985 1.00 63.97 112 ALA A O 1
ATOM 893 N N . HIS A 1 113 ? 6.543 -5.908 -13.343 1.00 61.19 113 HIS A N 1
ATOM 894 C CA . HIS A 1 113 ? 7.383 -5.009 -14.136 1.00 61.19 113 HIS A CA 1
ATOM 895 C C . HIS A 1 113 ? 7.440 -5.426 -15.606 1.00 61.19 113 HIS A C 1
ATOM 897 O O . HIS A 1 113 ? 7.599 -6.601 -15.941 1.00 61.19 113 HIS A O 1
ATOM 903 N N . ARG A 1 114 ? 7.382 -4.432 -16.497 1.00 62.41 114 ARG A N 1
ATOM 904 C CA . ARG A 1 114 ? 7.630 -4.600 -17.929 1.00 62.41 114 ARG A CA 1
ATOM 905 C C . ARG A 1 114 ? 8.992 -3.988 -18.251 1.00 62.41 114 ARG A C 1
ATOM 907 O O . ARG A 1 114 ? 9.252 -2.855 -17.865 1.00 62.41 114 ARG A O 1
ATOM 914 N N . GLN A 1 115 ? 9.864 -4.729 -18.938 1.00 54.59 115 GLN A N 1
ATOM 915 C CA . GLN A 1 115 ? 11.154 -4.197 -19.396 1.00 54.59 115 GLN A CA 1
ATOM 916 C C . GLN A 1 115 ? 10.889 -3.020 -20.351 1.00 54.59 115 GLN A C 1
ATOM 918 O O . GLN A 1 115 ? 10.354 -3.227 -21.438 1.00 54.59 115 GLN A O 1
ATOM 923 N N . GLY A 1 116 ? 11.196 -1.797 -19.908 1.00 57.50 116 GLY A N 1
ATOM 924 C CA . GLY A 1 116 ? 10.932 -0.544 -20.628 1.00 57.50 116 GLY A CA 1
ATOM 925 C C . GLY A 1 116 ? 9.892 0.380 -19.981 1.00 57.50 116 GLY A C 1
ATOM 926 O O . GLY A 1 116 ? 9.689 1.484 -20.478 1.00 57.50 116 GLY A O 1
ATOM 927 N N . ASP A 1 117 ? 9.251 -0.047 -18.891 1.00 59.16 117 ASP A N 1
ATOM 928 C CA . ASP A 1 117 ? 8.270 0.737 -18.138 1.00 59.16 117 ASP A CA 1
ATOM 929 C C . ASP A 1 117 ? 8.831 1.095 -16.756 1.00 59.16 117 ASP A C 1
ATOM 931 O O . ASP A 1 117 ? 8.586 0.415 -15.756 1.00 59.16 117 ASP A O 1
ATOM 935 N N . ASP A 1 118 ? 9.662 2.137 -16.729 1.00 57.38 118 ASP A N 1
ATOM 936 C CA . ASP A 1 118 ? 10.388 2.547 -15.524 1.00 57.38 118 ASP A CA 1
ATOM 937 C C . ASP A 1 118 ? 9.501 3.302 -14.517 1.00 57.38 118 ASP A C 1
ATOM 939 O O . ASP A 1 118 ? 9.951 3.598 -13.413 1.00 57.38 118 ASP A O 1
ATOM 943 N N . GLY A 1 119 ? 8.243 3.628 -14.856 1.00 54.22 119 GLY A N 1
ATOM 944 C CA . GLY A 1 119 ? 7.292 4.313 -13.960 1.00 54.22 119 GLY A CA 1
ATOM 945 C C . GLY A 1 119 ? 7.722 5.696 -13.449 1.00 54.22 119 GLY A C 1
ATOM 946 O O . GLY A 1 119 ? 7.015 6.313 -12.655 1.00 54.22 119 GLY A O 1
ATOM 947 N N . THR A 1 120 ? 8.884 6.183 -13.883 1.00 51.19 120 THR A N 1
ATOM 948 C CA . THR A 1 120 ? 9.496 7.469 -13.525 1.00 51.19 120 THR A CA 1
ATOM 949 C C . THR A 1 120 ? 9.303 8.536 -14.598 1.00 51.19 120 THR A C 1
ATOM 951 O O . THR A 1 120 ? 9.619 9.696 -14.354 1.00 51.19 120 THR A O 1
ATOM 954 N N . ARG A 1 121 ? 8.781 8.156 -15.772 1.00 52.50 121 ARG A N 1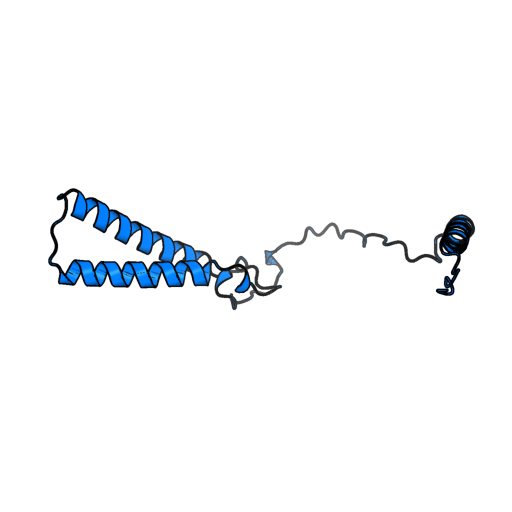
ATOM 955 C CA . ARG A 1 121 ? 8.499 9.051 -16.900 1.00 52.50 121 ARG A CA 1
ATOM 956 C C . ARG A 1 121 ? 7.074 9.592 -16.781 1.00 52.50 121 ARG A C 1
ATOM 958 O O . ARG A 1 121 ? 6.181 9.125 -17.481 1.00 52.50 121 ARG A O 1
ATOM 965 N N . VAL A 1 122 ? 6.852 10.513 -15.848 1.00 47.47 122 VAL A N 1
ATOM 966 C CA . VAL A 1 122 ? 5.586 11.257 -15.719 1.00 47.47 122 VAL A CA 1
ATOM 967 C C . VAL A 1 122 ? 5.873 12.744 -15.754 1.00 47.47 122 VAL A C 1
ATOM 969 O O . VAL A 1 122 ? 6.790 13.161 -15.012 1.00 47.47 122 VAL A O 1
#